Protein AF-A0A2V6YSI6-F1 (afdb_monomer)

Foldseek 3Di:
DDDPVRVVVVVVVVVVVDPDVVVVVVVVVVVVVCLDPVVLVVLQVVVVVVQWHWDWDDDDQQAIKIWIFGHPDPPDPVRTQFIATDRGSSRRSVRRSVSNVVSD

Secondary structure (DSSP, 8-state):
---HHHHHHHHHHHHHH---HHHHHHHHHHHHHHTSHHHHHHHHHHHHTTTEEEEEEEETTTEEEEEEEETTS-S-GGGEEEEEEESSHHHHHHHHHHHHHHH-

Sequence (104 aa):
MLDQRGRLLVAALGFTGCSLPSYDRALHALRSWLDSWAGIGRVAVSMARQGYDLQLTRYDEKGWRATFYTTGTEHSPTSATGTGWERTPWRATQRAAWEALKKA
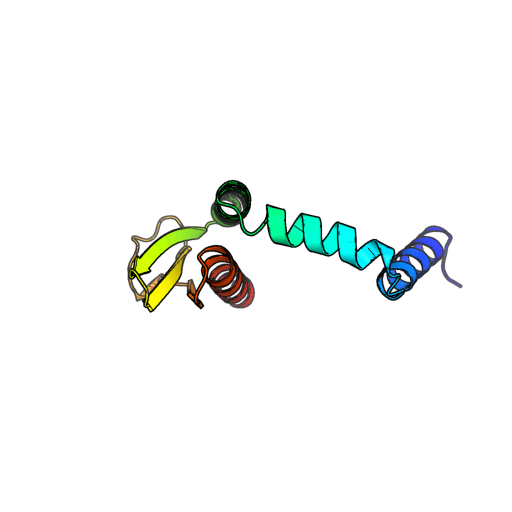
pLDDT: mean 84.57, std 12.94, range [54.16, 97.56]

Radius of gyration: 17.77 Å; Cα contacts (8 Å, |Δi|>4): 135; chains: 1; bounding box: 40×40×48 Å

Mean predicted aligned error: 11.63 Å

Nearest PDB structures (foldseek):
  6az3-assembly1_Z  TM=4.130E-01  e=2.857E+00  Leishmania donovani
  8bi5-assembly1_A  TM=4.846E-01  e=5.003E+00  Homo sapiens

Solvent-accessible surface area (backbone atoms only — not comparable to full-atom values): 5682 Å² total; per-residue (Å²): 132,74,52,77,66,53,51,50,51,53,50,53,55,53,53,73,67,55,90,47,81,70,52,53,58,56,51,47,50,51,52,54,49,38,63,34,74,70,33,44,48,52,52,47,55,55,37,43,76,71,44,27,42,78,50,78,47,79,49,82,92,81,18,18,40,17,36,28,22,45,54,95,53,70,97,41,83,88,43,52,59,7,60,18,76,28,80,42,65,43,57,4,41,52,44,4,50,52,45,27,63,72,73,102

Structure (mmCIF, N/CA/C/O backbone):
data_AF-A0A2V6YSI6-F1
#
_entry.id   AF-A0A2V6YSI6-F1
#
loop_
_atom_site.group_PDB
_atom_site.id
_atom_site.type_symbol
_atom_site.label_atom_id
_atom_site.label_alt_id
_atom_site.label_comp_id
_atom_site.label_asym_id
_atom_site.label_entity_id
_atom_site.label_seq_id
_atom_site.pdbx_PDB_ins_code
_atom_site.Cartn_x
_atom_site.Cartn_y
_atom_site.Cartn_z
_atom_site.occupancy
_atom_site.B_iso_or_equiv
_atom_site.auth_seq_id
_atom_site.auth_comp_id
_atom_site.auth_asym_id
_atom_site.auth_atom_id
_atom_site.pdbx_PDB_model_num
ATOM 1 N N . MET A 1 1 ? 18.305 -17.580 32.341 1.00 63.84 1 MET A N 1
ATOM 2 C CA . MET A 1 1 ? 18.575 -18.704 31.417 1.00 63.84 1 MET A CA 1
ATOM 3 C C . MET A 1 1 ? 17.337 -18.852 30.539 1.00 63.84 1 MET A C 1
ATOM 5 O O . MET A 1 1 ? 16.279 -19.109 31.093 1.00 63.84 1 MET A O 1
ATOM 9 N N . LEU A 1 2 ? 17.409 -18.537 29.238 1.00 65.12 2 LEU A N 1
ATOM 10 C CA . LEU A 1 2 ? 16.221 -18.554 28.367 1.00 65.12 2 LEU A CA 1
ATOM 11 C C . LEU A 1 2 ? 15.707 -19.990 28.197 1.00 65.12 2 LEU A C 1
ATOM 13 O O . LEU A 1 2 ? 16.491 -20.921 27.986 1.00 65.12 2 LEU A O 1
ATOM 17 N N . ASP A 1 3 ? 14.391 -20.158 28.290 1.00 82.00 3 ASP A N 1
ATOM 18 C CA . ASP A 1 3 ? 13.717 -21.425 28.032 1.00 82.00 3 ASP A CA 1
ATOM 19 C C . ASP A 1 3 ? 13.884 -21.848 26.555 1.00 82.00 3 ASP A C 1
ATOM 21 O O . ASP A 1 3 ? 14.511 -21.170 25.735 1.00 82.00 3 ASP A O 1
ATOM 25 N N . GLN A 1 4 ? 13.387 -23.031 26.197 1.00 79.44 4 GLN A N 1
ATOM 26 C CA . GLN A 1 4 ? 13.562 -23.566 24.842 1.00 79.44 4 GLN A CA 1
ATOM 27 C C . GLN A 1 4 ? 12.915 -22.679 23.767 1.00 79.44 4 GLN A C 1
ATOM 29 O O . GLN A 1 4 ? 13.465 -22.533 22.676 1.00 79.44 4 GLN A O 1
ATOM 34 N N . ARG A 1 5 ? 11.788 -22.037 24.091 1.00 71.56 5 ARG A N 1
ATOM 35 C CA . ARG A 1 5 ? 11.096 -21.102 23.196 1.00 71.56 5 ARG A CA 1
ATOM 36 C C . ARG A 1 5 ? 11.864 -19.789 23.046 1.00 71.56 5 ARG A C 1
ATOM 38 O O . ARG A 1 5 ? 12.004 -19.306 21.928 1.00 71.56 5 ARG A O 1
ATOM 45 N N . GLY A 1 6 ? 12.445 -19.269 24.126 1.00 83.00 6 GLY A N 1
ATOM 46 C CA . GLY A 1 6 ? 13.314 -18.096 24.098 1.00 83.00 6 GLY A CA 1
ATOM 47 C C . GLY A 1 6 ? 14.585 -18.325 23.281 1.00 83.00 6 GLY A C 1
ATOM 48 O O . GLY A 1 6 ? 14.971 -17.468 22.491 1.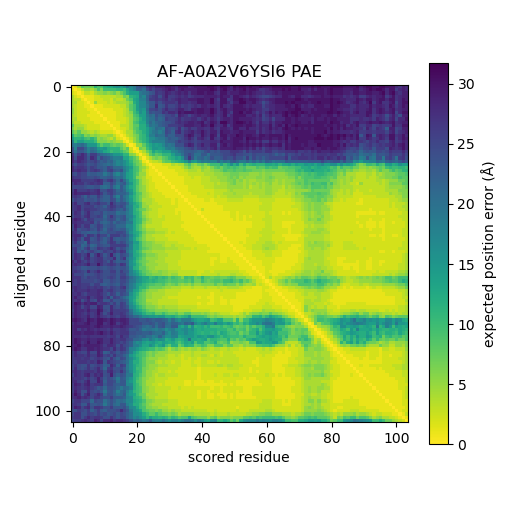00 83.00 6 GLY A O 1
ATOM 49 N N . ARG A 1 7 ? 15.198 -19.511 23.384 1.00 85.38 7 ARG A N 1
ATOM 50 C CA . ARG A 1 7 ? 16.352 -19.885 22.545 1.00 85.38 7 ARG A CA 1
ATOM 51 C C . ARG A 1 7 ? 15.991 -20.011 21.062 1.00 85.38 7 ARG A C 1
ATOM 53 O O . ARG A 1 7 ? 16.776 -19.586 20.219 1.00 85.38 7 ARG A O 1
ATOM 60 N N . LEU A 1 8 ? 14.800 -20.521 20.741 1.00 82.50 8 LEU A N 1
ATOM 61 C CA . LEU A 1 8 ? 14.290 -20.573 19.364 1.00 82.50 8 LEU A CA 1
ATOM 62 C C . LEU A 1 8 ? 14.036 -19.177 18.783 1.00 82.50 8 LEU A C 1
ATOM 64 O O . LEU A 1 8 ? 14.375 -18.926 17.630 1.00 82.50 8 LEU A O 1
ATOM 68 N N . LEU A 1 9 ? 13.489 -18.257 19.580 1.00 78.00 9 LEU A N 1
ATOM 69 C CA . LEU A 1 9 ? 13.215 -16.889 19.140 1.00 78.00 9 LEU A CA 1
ATOM 70 C C . LEU A 1 9 ? 14.514 -16.109 18.875 1.00 78.00 9 LEU A C 1
ATOM 72 O O . LEU A 1 9 ? 14.627 -15.417 17.867 1.00 78.00 9 LEU A O 1
ATOM 76 N N . VAL A 1 10 ? 15.525 -16.290 19.731 1.00 82.25 10 VAL A N 1
ATOM 77 C CA . VAL A 1 10 ? 16.868 -15.718 19.536 1.00 82.25 10 VAL A CA 1
ATOM 78 C C . VAL A 1 10 ? 17.542 -16.292 18.286 1.00 82.25 10 VAL A C 1
ATOM 80 O O . VAL A 1 10 ? 18.139 -15.538 17.522 1.00 82.25 10 VAL A O 1
ATOM 83 N N . ALA A 1 11 ? 17.405 -17.596 18.026 1.00 80.38 11 ALA A N 1
ATOM 84 C CA . ALA A 1 11 ? 17.935 -18.218 16.813 1.00 80.38 11 ALA A CA 1
ATOM 85 C C . ALA A 1 11 ? 17.239 -17.706 15.537 1.00 80.38 11 ALA A C 1
ATOM 87 O O . ALA A 1 11 ? 17.914 -17.415 14.554 1.00 80.38 11 ALA A O 1
ATOM 88 N N . ALA A 1 12 ? 15.912 -17.535 15.557 1.00 76.31 12 ALA A N 1
ATOM 89 C CA . ALA A 1 12 ? 15.153 -16.994 14.428 1.00 76.31 12 ALA A CA 1
ATOM 90 C C . ALA A 1 12 ? 15.523 -15.531 14.122 1.00 76.31 12 ALA A C 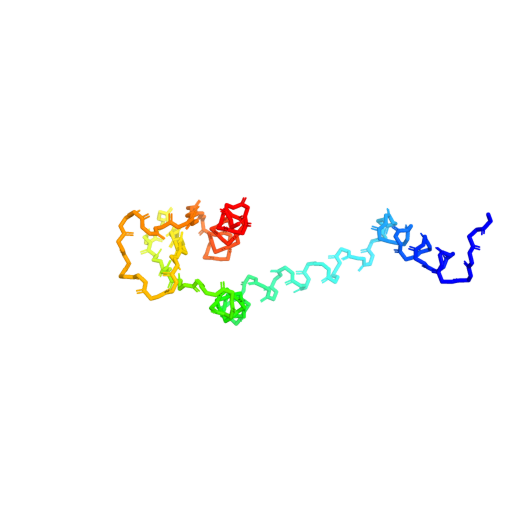1
ATOM 92 O O . ALA A 1 12 ? 15.701 -15.169 12.961 1.00 76.31 12 ALA A O 1
ATOM 93 N N . LEU A 1 13 ? 15.706 -14.710 15.161 1.00 75.94 13 LEU A N 1
ATOM 94 C CA . LEU A 1 13 ? 16.132 -13.314 15.020 1.00 75.94 13 LEU A CA 1
ATOM 95 C C . LEU A 1 13 ? 17.599 -13.194 14.569 1.00 75.94 13 LEU A C 1
ATOM 97 O O . LEU A 1 13 ? 17.924 -12.355 13.728 1.00 75.94 13 LEU A O 1
ATOM 101 N N . GLY A 1 14 ? 18.483 -14.067 15.061 1.00 73.62 14 GLY A N 1
ATOM 102 C CA . GLY A 1 14 ? 19.866 -14.168 14.583 1.00 73.62 14 GLY A CA 1
ATOM 103 C C . GLY A 1 14 ? 19.947 -14.601 13.117 1.00 73.62 14 GLY A C 1
ATOM 104 O O . GLY A 1 14 ? 20.730 -14.043 12.353 1.00 73.62 14 GLY A O 1
ATOM 105 N N . PHE A 1 15 ? 19.073 -15.518 12.693 1.00 65.31 15 PHE A N 1
ATOM 106 C CA . PHE A 1 15 ? 18.968 -15.958 11.302 1.00 65.31 15 PHE A CA 1
ATOM 107 C C . PHE A 1 15 ? 18.494 -14.838 10.367 1.00 65.31 15 PHE A C 1
ATOM 109 O O . PHE A 1 15 ? 19.020 -14.703 9.267 1.00 65.31 15 PHE A O 1
ATOM 116 N N . THR A 1 16 ? 17.575 -13.970 10.810 1.00 63.09 16 THR A N 1
ATOM 117 C CA . THR A 1 16 ? 17.188 -12.777 10.032 1.00 63.09 16 THR A CA 1
ATOM 118 C C . THR A 1 16 ? 18.303 -11.733 9.901 1.00 63.09 16 THR A C 1
ATOM 120 O O . THR A 1 16 ? 18.242 -10.900 9.001 1.00 63.09 16 THR A O 1
ATOM 123 N N . GLY A 1 17 ? 19.326 -11.781 10.764 1.00 58.03 17 GLY A N 1
ATOM 124 C CA . GLY A 1 17 ? 20.530 -10.948 10.663 1.00 58.03 17 GLY A CA 1
ATOM 125 C C . GLY A 1 17 ? 21.616 -11.522 9.743 1.00 58.03 17 GLY A C 1
ATOM 126 O O . GLY A 1 17 ? 22.536 -10.800 9.357 1.00 58.03 17 GLY A O 1
ATOM 127 N N . CYS A 1 18 ? 21.523 -12.800 9.357 1.00 54.16 18 CYS A N 1
ATOM 128 C CA . CYS A 1 18 ? 22.440 -13.416 8.405 1.00 54.16 18 CYS A CA 1
ATOM 129 C C . CYS A 1 18 ? 22.060 -13.019 6.972 1.00 54.16 18 CYS A C 1
ATOM 131 O O . CYS A 1 18 ? 21.232 -13.664 6.331 1.00 54.16 18 CYS A O 1
ATOM 133 N N . SER A 1 19 ? 22.709 -11.981 6.438 1.00 55.22 19 SER A N 1
ATOM 134 C CA . SER A 1 19 ? 22.715 -11.714 4.994 1.00 55.22 19 SER A CA 1
ATOM 135 C C . SER A 1 19 ? 23.408 -12.868 4.265 1.00 55.22 19 SER A C 1
ATOM 137 O O . SER A 1 19 ? 24.631 -12.912 4.146 1.00 55.22 19 SER A O 1
ATOM 139 N N . LEU A 1 20 ? 22.612 -13.829 3.801 1.00 55.62 20 LEU A N 1
ATOM 140 C CA . LEU A 1 20 ? 23.033 -14.895 2.899 1.00 55.62 20 LEU A CA 1
ATOM 141 C C . LEU A 1 20 ? 22.687 -14.492 1.452 1.00 55.62 20 LEU A C 1
ATOM 143 O O . LEU A 1 20 ? 21.574 -14.016 1.217 1.00 55.62 20 LEU A O 1
ATOM 147 N N . PRO A 1 21 ? 23.568 -14.732 0.462 1.00 57.38 21 PRO A N 1
ATOM 148 C CA . PRO A 1 21 ? 23.335 -14.396 -0.954 1.00 57.38 21 PRO A CA 1
ATOM 149 C C . PRO A 1 21 ? 22.029 -14.970 -1.539 1.00 57.38 21 PRO A C 1
ATOM 151 O O . PRO A 1 21 ? 21.481 -14.467 -2.515 1.00 57.38 21 PRO A O 1
ATOM 154 N N . SER A 1 22 ? 21.503 -16.035 -0.936 1.00 54.66 22 SER A N 1
ATOM 155 C CA . SER A 1 2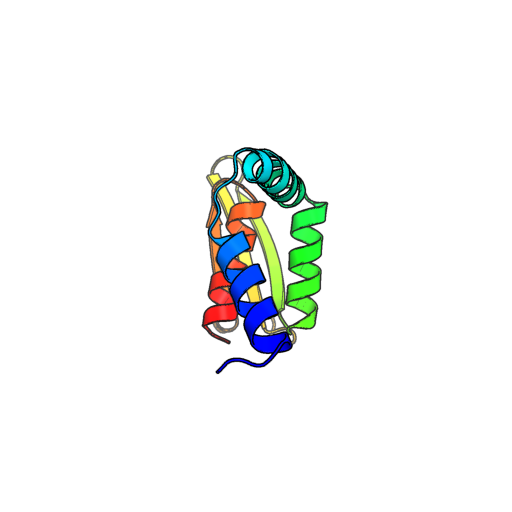2 ? 20.242 -16.688 -1.290 1.00 54.66 22 SER A CA 1
ATOM 156 C C . SER A 1 22 ? 18.989 -15.915 -0.847 1.00 54.66 22 SER A C 1
ATOM 158 O O . SER A 1 22 ? 17.944 -16.059 -1.486 1.00 54.66 22 SER A O 1
ATOM 160 N N . TYR A 1 23 ? 19.081 -15.056 0.177 1.00 55.44 23 TYR A N 1
ATOM 161 C CA . TYR A 1 23 ? 17.995 -14.146 0.561 1.00 55.44 23 TYR A CA 1
ATOM 162 C C . TYR A 1 23 ? 17.763 -13.095 -0.520 1.00 55.44 23 TYR A C 1
ATOM 164 O O . TYR A 1 23 ? 16.631 -12.687 -0.743 1.00 55.44 23 TYR A O 1
ATOM 172 N N . ASP A 1 24 ? 18.816 -12.733 -1.250 1.00 66.12 24 ASP A N 1
ATOM 173 C CA . ASP A 1 24 ? 18.762 -11.715 -2.289 1.00 66.12 24 ASP A CA 1
ATOM 174 C C . ASP A 1 24 ? 17.779 -12.106 -3.396 1.00 66.12 24 ASP A C 1
ATOM 176 O O . ASP A 1 24 ? 16.903 -11.324 -3.740 1.00 66.12 24 ASP A O 1
ATOM 180 N N . ARG A 1 25 ? 17.798 -13.367 -3.865 1.00 78.06 25 ARG A N 1
ATOM 181 C CA . ARG A 1 25 ? 16.858 -13.843 -4.900 1.00 78.06 25 ARG A CA 1
ATOM 182 C C . ARG A 1 25 ? 15.420 -13.949 -4.394 1.00 78.06 25 ARG A C 1
ATOM 184 O O . ARG A 1 25 ? 14.504 -13.563 -5.115 1.00 78.06 25 ARG A O 1
ATOM 191 N N . ALA A 1 26 ? 15.206 -14.482 -3.191 1.00 81.56 26 ALA A N 1
ATOM 192 C CA . ALA A 1 26 ? 13.863 -14.610 -2.620 1.00 81.56 26 ALA A CA 1
ATOM 193 C C . ALA A 1 26 ? 13.256 -13.234 -2.305 1.00 81.56 26 ALA A C 1
ATOM 195 O O . ALA A 1 26 ? 12.087 -12.986 -2.597 1.00 81.56 26 ALA A O 1
ATOM 196 N N . LEU A 1 27 ? 14.069 -12.315 -1.780 1.00 82.06 27 LEU A N 1
ATOM 197 C CA . LEU A 1 27 ? 13.695 -10.930 -1.525 1.00 82.06 27 LEU A CA 1
ATOM 198 C C . LEU A 1 27 ? 13.455 -10.181 -2.838 1.00 82.06 27 LEU A C 1
ATOM 200 O O . LEU A 1 27 ? 12.468 -9.457 -2.936 1.00 82.06 27 LEU A O 1
ATOM 204 N N . HIS A 1 28 ? 14.284 -10.398 -3.864 1.00 84.56 28 HIS A N 1
ATOM 205 C CA . HIS A 1 28 ? 14.041 -9.862 -5.203 1.00 84.56 28 HIS A CA 1
ATOM 206 C C . HIS A 1 28 ? 12.721 -10.372 -5.768 1.00 84.56 28 HIS A C 1
ATOM 208 O O . HIS A 1 28 ? 11.921 -9.570 -6.234 1.00 84.56 28 HIS A O 1
ATOM 214 N N . ALA A 1 29 ? 12.463 -11.679 -5.686 1.00 87.81 29 ALA A N 1
ATOM 215 C CA . ALA A 1 29 ? 11.229 -12.282 -6.173 1.00 87.81 29 ALA A CA 1
ATOM 216 C C . ALA A 1 29 ? 10.005 -11.725 -5.437 1.00 87.81 29 ALA A C 1
ATOM 218 O O . ALA A 1 29 ? 9.018 -11.367 -6.075 1.00 87.81 29 ALA A O 1
ATOM 219 N N . LEU A 1 30 ? 10.088 -11.575 -4.112 1.00 86.06 30 LEU A N 1
ATOM 220 C CA . LEU A 1 30 ? 9.038 -10.953 -3.31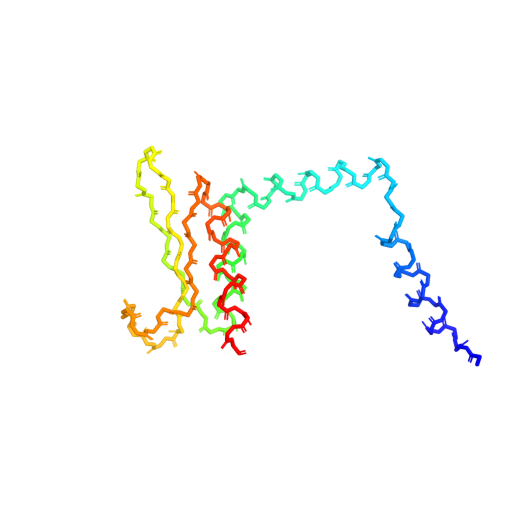2 1.00 86.06 30 LEU A CA 1
ATOM 221 C C . LEU A 1 30 ? 8.817 -9.495 -3.720 1.00 86.06 30 LEU A C 1
ATOM 223 O O . LEU A 1 30 ? 7.676 -9.073 -3.886 1.00 86.06 30 LEU A O 1
ATOM 227 N N . ARG A 1 31 ? 9.892 -8.724 -3.901 1.00 85.50 31 ARG A N 1
ATOM 228 C CA . ARG A 1 31 ? 9.819 -7.307 -4.267 1.00 85.50 31 ARG A CA 1
ATOM 229 C C . ARG A 1 31 ? 9.258 -7.124 -5.673 1.00 85.50 31 ARG A C 1
ATOM 231 O O . ARG A 1 31 ? 8.408 -6.266 -5.855 1.00 85.50 31 ARG A O 1
ATOM 238 N N . SER A 1 32 ? 9.662 -7.963 -6.624 1.00 87.94 32 SER A N 1
ATOM 239 C CA . SER A 1 32 ? 9.113 -8.004 -7.982 1.00 87.94 32 SER A CA 1
ATOM 240 C C . SER A 1 32 ? 7.648 -8.434 -7.999 1.00 87.94 32 SER A C 1
ATOM 242 O O . SER A 1 32 ? 6.855 -7.874 -8.745 1.00 87.94 32 SER A O 1
ATOM 244 N N . TRP A 1 33 ? 7.264 -9.403 -7.166 1.00 90.44 33 TRP A N 1
ATOM 245 C CA . TRP A 1 33 ? 5.872 -9.823 -7.047 1.00 90.44 33 TRP A CA 1
ATOM 246 C C . TRP A 1 33 ? 4.998 -8.739 -6.394 1.00 90.44 33 TRP A C 1
ATOM 248 O O . TRP A 1 33 ? 3.871 -8.508 -6.830 1.00 90.44 33 TRP A O 1
ATOM 258 N N . LEU A 1 34 ? 5.512 -8.042 -5.381 1.00 86.94 34 LEU A N 1
ATOM 259 C CA . LEU A 1 34 ? 4.836 -6.906 -4.759 1.00 86.94 34 LEU A CA 1
ATOM 260 C C . LEU A 1 34 ? 4.743 -5.694 -5.699 1.00 86.94 34 LEU A C 1
ATOM 262 O O . LEU A 1 34 ? 3.720 -5.012 -5.701 1.00 86.94 34 LEU A O 1
ATOM 266 N N . ASP A 1 35 ? 5.751 -5.483 -6.550 1.00 91.50 35 ASP A N 1
ATOM 267 C CA . ASP A 1 35 ? 5.762 -4.496 -7.642 1.00 91.50 35 ASP A CA 1
ATOM 268 C C . ASP A 1 35 ? 4.924 -4.950 -8.854 1.00 91.50 35 ASP A C 1
ATOM 270 O O . ASP A 1 35 ? 5.278 -4.764 -10.016 1.00 91.50 35 ASP A O 1
ATOM 274 N N . SER A 1 36 ? 3.787 -5.585 -8.573 1.00 94.44 36 SER A N 1
ATOM 275 C CA . SER A 1 36 ? 2.772 -5.962 -9.547 1.00 94.44 36 SER A CA 1
ATOM 276 C C . SER A 1 36 ? 1.409 -5.446 -9.099 1.00 94.44 36 SER A C 1
ATOM 278 O O . SER A 1 36 ? 1.177 -5.173 -7.918 1.00 94.44 36 SER A O 1
ATOM 280 N N . TRP A 1 37 ? 0.456 -5.375 -10.027 1.00 96.00 37 TRP A N 1
ATOM 281 C CA . TRP A 1 37 ? -0.920 -4.997 -9.700 1.00 96.00 37 TRP A CA 1
ATOM 282 C C . TRP A 1 37 ? -1.570 -5.924 -8.668 1.00 96.00 37 TRP A C 1
ATOM 284 O O . TRP A 1 37 ? -2.297 -5.456 -7.795 1.00 96.00 37 TRP A O 1
ATOM 294 N N . ALA A 1 38 ? -1.259 -7.223 -8.704 1.00 95.56 38 ALA A N 1
ATOM 295 C CA . ALA A 1 38 ? -1.740 -8.175 -7.706 1.00 95.56 38 ALA A CA 1
ATOM 296 C C . ALA A 1 38 ? -1.134 -7.910 -6.314 1.00 95.56 38 ALA A C 1
ATOM 298 O O . ALA A 1 38 ? -1.829 -8.024 -5.302 1.00 95.56 38 ALA A O 1
ATOM 299 N N . GLY A 1 39 ? 0.147 -7.531 -6.261 1.00 94.31 39 GLY A N 1
ATOM 300 C CA . GLY A 1 39 ? 0.832 -7.128 -5.033 1.00 94.31 39 GLY A CA 1
ATOM 301 C C . GLY A 1 39 ? 0.217 -5.872 -4.414 1.00 94.31 39 GLY A C 1
ATOM 302 O O . GLY A 1 39 ? -0.163 -5.879 -3.242 1.00 94.31 39 GLY A O 1
ATOM 303 N N . ILE A 1 40 ? 0.019 -4.832 -5.228 1.00 95.88 40 ILE A N 1
ATOM 304 C CA . ILE A 1 40 ? -0.665 -3.589 -4.837 1.00 95.88 40 ILE A CA 1
ATOM 305 C C . ILE A 1 40 ? -2.084 -3.883 -4.336 1.00 95.88 40 ILE A C 1
ATOM 307 O O . ILE A 1 40 ? -2.470 -3.403 -3.271 1.00 95.88 40 ILE A O 1
ATOM 311 N N . GLY A 1 41 ? -2.840 -4.725 -5.046 1.00 96.56 41 GLY A N 1
ATOM 312 C CA . GLY A 1 41 ? -4.189 -5.127 -4.646 1.00 96.56 41 GLY A CA 1
ATOM 313 C C . GLY A 1 41 ? -4.226 -5.819 -3.283 1.00 96.56 41 GLY A C 1
ATOM 314 O O . GLY A 1 41 ? -5.110 -5.546 -2.475 1.00 96.56 41 GLY A O 1
ATOM 315 N N . ARG A 1 42 ? -3.234 -6.658 -2.962 1.00 95.75 42 ARG A N 1
ATOM 316 C CA . ARG A 1 42 ? -3.144 -7.277 -1.630 1.00 95.75 42 ARG A CA 1
ATOM 317 C C . ARG A 1 42 ? -2.869 -6.258 -0.529 1.00 95.75 42 ARG A C 1
ATOM 319 O O . ARG A 1 42 ? -3.443 -6.390 0.551 1.00 95.75 42 ARG A O 1
ATOM 326 N N . VAL A 1 43 ? -2.047 -5.240 -0.788 1.00 93.88 43 VAL A N 1
ATOM 327 C CA . VAL A 1 43 ? -1.862 -4.133 0.165 1.00 93.88 43 VAL A CA 1
ATOM 328 C C . VAL A 1 43 ? -3.167 -3.367 0.345 1.00 93.88 43 VAL A C 1
ATOM 330 O O . VAL A 1 43 ? -3.577 -3.160 1.481 1.00 93.88 43 VAL A O 1
ATOM 333 N N . ALA A 1 44 ? -3.860 -3.032 -0.745 1.00 95.75 44 ALA A N 1
ATOM 334 C CA . ALA A 1 44 ? -5.148 -2.345 -0.689 1.00 95.75 44 ALA A CA 1
ATOM 335 C C . ALA A 1 44 ? -6.182 -3.123 0.145 1.00 95.75 44 ALA A C 1
ATOM 337 O O . ALA A 1 44 ? -6.776 -2.561 1.058 1.00 95.75 44 ALA A O 1
ATOM 338 N N . VAL A 1 45 ? -6.329 -4.434 -0.079 1.00 96.69 45 VAL A N 1
ATOM 339 C CA . VAL A 1 45 ? -7.233 -5.292 0.712 1.00 96.69 45 VAL A CA 1
ATOM 340 C C . VAL A 1 45 ? -6.824 -5.346 2.187 1.00 96.69 45 VAL A C 1
ATOM 342 O O . VAL A 1 45 ? -7.677 -5.345 3.072 1.00 96.69 45 VAL A O 1
ATOM 345 N N . SER A 1 46 ? -5.523 -5.398 2.472 1.00 95.25 46 SER A N 1
ATOM 346 C CA . SER A 1 46 ? -5.019 -5.441 3.850 1.00 95.25 46 SER A CA 1
ATOM 347 C C . SER A 1 46 ? -5.240 -4.115 4.581 1.00 95.25 46 SER A C 1
ATOM 349 O O . SER A 1 46 ? -5.557 -4.112 5.765 1.00 95.25 46 SER A O 1
ATOM 351 N N . MET A 1 47 ? -5.106 -2.989 3.881 1.00 95.50 47 MET A N 1
ATOM 352 C CA . MET A 1 47 ? -5.395 -1.652 4.405 1.00 95.50 47 MET A CA 1
ATOM 353 C C . MET A 1 47 ? -6.900 -1.441 4.607 1.00 95.50 47 MET A C 1
ATOM 355 O O . MET A 1 47 ? -7.294 -0.961 5.665 1.00 95.50 47 MET A O 1
ATOM 359 N N . ALA A 1 48 ? -7.746 -1.922 3.692 1.00 94.31 48 ALA A N 1
ATOM 360 C CA . ALA A 1 48 ? -9.202 -1.883 3.851 1.00 94.31 48 ALA A CA 1
ATOM 361 C C . ALA A 1 48 ? -9.669 -2.632 5.110 1.00 94.31 48 ALA A C 1
ATOM 363 O O . ALA A 1 48 ? -10.528 -2.154 5.844 1.00 94.31 48 ALA A O 1
ATOM 364 N N . ARG A 1 49 ? -9.043 -3.773 5.436 1.00 93.62 49 ARG A N 1
ATOM 365 C CA . ARG A 1 49 ? -9.303 -4.500 6.696 1.00 93.62 49 ARG A CA 1
ATOM 366 C C . ARG A 1 49 ? -8.891 -3.730 7.952 1.00 93.62 49 ARG A C 1
ATOM 368 O O . ARG A 1 49 ? -9.390 -4.038 9.027 1.00 93.62 49 ARG A O 1
ATOM 375 N N . GLN A 1 50 ? -7.982 -2.771 7.819 1.00 91.38 50 GLN A N 1
ATOM 376 C CA . GLN A 1 50 ? -7.552 -1.873 8.892 1.00 91.38 50 GLN A CA 1
ATOM 377 C C . GLN A 1 50 ? -8.367 -0.568 8.912 1.00 91.38 50 GLN A C 1
ATOM 379 O O . GLN A 1 50 ? -8.052 0.324 9.690 1.00 91.38 50 GLN A O 1
ATOM 384 N N . GLY A 1 51 ? -9.411 -0.458 8.081 1.00 92.50 51 GLY A N 1
ATOM 385 C CA . GLY A 1 51 ? -10.260 0.727 8.005 1.00 92.50 51 GLY A CA 1
ATOM 386 C C . GLY A 1 51 ? -9.661 1.850 7.166 1.00 92.50 51 GLY A C 1
ATOM 387 O O . GLY A 1 51 ? -9.872 3.013 7.502 1.00 92.50 51 GLY A O 1
ATOM 388 N N . TYR A 1 52 ? -8.915 1.520 6.104 1.00 92.88 52 TYR A N 1
ATOM 389 C CA . TYR A 1 52 ? -8.412 2.504 5.148 1.00 92.88 52 TYR A CA 1
ATOM 390 C C . TYR A 1 52 ? -8.790 2.212 3.693 1.00 92.88 52 TYR A C 1
ATOM 392 O O . TYR A 1 52 ? -8.476 1.144 3.163 1.00 92.88 52 TYR A O 1
ATOM 400 N N . ASP A 1 53 ? -9.321 3.220 3.005 1.00 93.19 53 ASP A N 1
ATOM 401 C CA . ASP A 1 53 ? -9.617 3.193 1.572 1.00 93.19 53 ASP A CA 1
ATOM 402 C C . ASP A 1 53 ? -8.457 3.794 0.762 1.00 93.19 53 ASP A C 1
ATOM 404 O O . ASP A 1 53 ? -7.815 4.759 1.186 1.00 93.19 53 ASP A O 1
ATOM 408 N N . LEU A 1 54 ? -8.162 3.215 -0.410 1.00 94.19 54 LEU A N 1
ATOM 409 C CA . LEU A 1 54 ? -7.056 3.629 -1.282 1.00 94.19 54 LEU A CA 1
ATOM 410 C C . LEU A 1 54 ? -7.555 4.408 -2.503 1.00 94.19 54 LEU A C 1
ATOM 412 O O . LEU A 1 54 ? -8.272 3.864 -3.341 1.00 94.19 54 LEU A O 1
ATOM 416 N N . GLN A 1 55 ? -7.027 5.617 -2.691 1.00 94.94 55 GLN A N 1
ATOM 417 C CA . GLN A 1 55 ? -6.991 6.295 -3.985 1.00 94.94 55 GLN A CA 1
ATOM 418 C C . GLN A 1 55 ? -5.595 6.152 -4.601 1.00 94.94 55 GLN A C 1
ATOM 420 O O . GLN A 1 55 ? -4.601 6.582 -4.012 1.00 94.94 55 GLN A O 1
ATOM 425 N N . LEU A 1 56 ? -5.513 5.587 -5.806 1.00 95.81 56 LEU A N 1
ATOM 426 C CA . LEU A 1 56 ? -4.268 5.471 -6.566 1.00 95.81 56 LEU A CA 1
ATOM 427 C C . LEU A 1 56 ? -4.434 6.127 -7.939 1.00 95.81 56 LEU A C 1
ATOM 429 O O . LEU A 1 56 ? -5.207 5.657 -8.770 1.00 95.81 56 LEU A O 1
ATOM 433 N N . THR A 1 57 ? -3.679 7.197 -8.183 1.00 96.19 57 THR A N 1
ATOM 434 C CA . THR A 1 57 ? -3.804 8.036 -9.381 1.00 96.19 57 THR A CA 1
ATOM 435 C C . THR A 1 57 ? -2.493 8.067 -10.158 1.00 96.19 57 THR A C 1
ATOM 437 O O . THR A 1 57 ? -1.433 8.358 -9.595 1.00 96.19 57 THR A O 1
ATOM 440 N N . ARG A 1 58 ? -2.566 7.802 -11.468 1.00 95.81 58 ARG A N 1
ATOM 441 C CA . ARG A 1 58 ? -1.445 7.971 -12.403 1.00 95.81 58 ARG A CA 1
ATOM 442 C C . ARG A 1 58 ? -1.425 9.392 -12.956 1.00 95.81 58 ARG A C 1
ATOM 444 O O . ARG A 1 58 ? -2.456 9.895 -13.386 1.00 95.81 58 ARG A O 1
ATOM 451 N N . TYR A 1 59 ? -0.242 9.987 -13.017 1.00 93.62 59 TYR A N 1
ATOM 452 C CA . TYR A 1 59 ? 0.018 11.268 -13.670 1.00 93.62 59 TYR A CA 1
ATO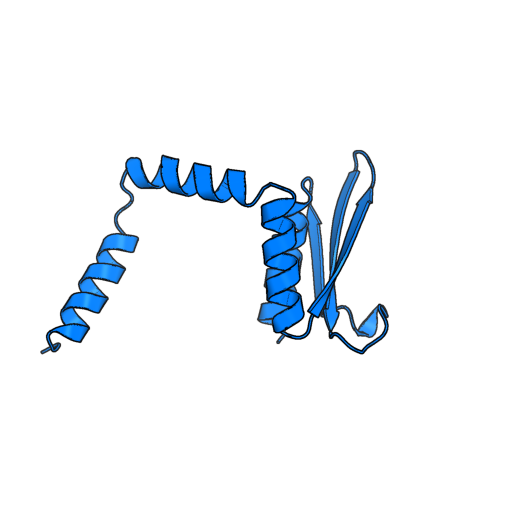M 453 C C . TYR A 1 59 ? 1.033 11.067 -14.801 1.00 93.62 59 TYR A C 1
ATOM 455 O O . TYR A 1 59 ? 2.167 11.534 -14.711 1.00 93.62 59 TYR A O 1
ATOM 463 N N . ASP A 1 60 ? 0.644 10.313 -15.832 1.00 89.94 60 ASP A N 1
ATOM 464 C CA . ASP A 1 60 ? 1.455 9.971 -17.010 1.00 89.94 60 ASP A CA 1
ATOM 465 C C . ASP A 1 60 ? 2.922 9.640 -16.684 1.00 89.94 60 ASP A C 1
ATOM 467 O O . ASP A 1 60 ? 3.197 8.688 -15.946 1.00 89.94 60 ASP A O 1
ATOM 471 N N . GLU A 1 61 ? 3.863 10.408 -17.235 1.00 89.38 61 GLU A N 1
ATOM 472 C CA . GLU A 1 61 ? 5.304 10.260 -17.020 1.00 89.38 61 GLU A CA 1
ATOM 473 C C . GLU A 1 61 ? 5.788 10.871 -15.702 1.00 89.38 61 GLU A C 1
ATOM 475 O O . GLU A 1 61 ? 6.917 10.613 -15.284 1.00 89.38 61 GLU A O 1
ATOM 480 N N . LYS A 1 62 ? 4.962 11.682 -15.032 1.00 91.12 62 LYS A N 1
ATOM 481 C CA . LYS A 1 62 ? 5.332 12.382 -13.793 1.00 91.12 62 LYS A CA 1
ATOM 482 C C . LYS A 1 62 ? 5.359 11.429 -12.600 1.00 91.12 62 LYS A C 1
ATOM 484 O O . LYS A 1 62 ? 6.171 11.621 -11.695 1.00 91.12 62 LYS A O 1
ATOM 489 N N . GLY A 1 63 ? 4.539 10.378 -12.626 1.00 95.25 63 GLY A N 1
ATOM 490 C CA . GLY A 1 63 ? 4.552 9.306 -11.634 1.00 95.25 63 GLY A CA 1
ATOM 491 C C . GLY A 1 63 ? 3.167 8.959 -11.106 1.00 95.25 63 GLY A C 1
ATOM 492 O O . GLY A 1 63 ? 2.163 9.059 -11.814 1.00 95.25 63 GLY A O 1
ATOM 493 N N . TRP A 1 64 ? 3.135 8.515 -9.855 1.00 97.56 64 TRP A N 1
ATOM 494 C CA . TRP A 1 64 ? 1.956 7.989 -9.184 1.00 97.56 64 TRP A CA 1
ATOM 495 C C . TRP A 1 64 ? 1.761 8.660 -7.836 1.00 97.56 64 TRP A C 1
ATOM 497 O O . TRP A 1 64 ? 2.718 8.830 -7.079 1.00 97.56 64 TRP A O 1
ATOM 507 N N . ARG A 1 65 ? 0.501 8.964 -7.515 1.00 97.00 65 ARG A N 1
ATOM 508 C CA . ARG A 1 65 ? 0.078 9.350 -6.171 1.00 97.00 65 ARG A CA 1
ATOM 509 C C . ARG A 1 65 ? -0.780 8.249 -5.576 1.00 97.00 65 ARG A C 1
ATOM 511 O O . ARG A 1 65 ? -1.790 7.887 -6.170 1.00 97.00 65 ARG A O 1
ATOM 518 N N . ALA A 1 66 ? -0.410 7.773 -4.397 1.00 97.19 66 ALA A N 1
ATOM 519 C CA . ALA A 1 66 ? -1.279 6.968 -3.554 1.00 97.19 66 ALA A CA 1
ATOM 520 C C . ALA A 1 66 ? -1.724 7.800 -2.353 1.00 97.19 66 ALA A C 1
ATOM 522 O O . ALA A 1 66 ? -0.935 8.560 -1.786 1.00 97.19 66 ALA A O 1
ATOM 523 N N . THR A 1 67 ? -2.980 7.665 -1.958 1.00 95.69 67 THR A N 1
ATOM 524 C CA . THR A 1 67 ? -3.524 8.313 -0.767 1.00 95.69 67 THR A CA 1
ATOM 525 C C . THR A 1 67 ? -4.451 7.336 -0.057 1.00 95.69 67 THR A C 1
ATOM 527 O O . THR A 1 67 ? -5.346 6.778 -0.686 1.00 95.69 67 THR A O 1
ATOM 530 N N . PHE A 1 68 ? -4.202 7.109 1.232 1.00 94.44 68 PHE A N 1
ATOM 531 C CA . PHE A 1 68 ? -5.057 6.316 2.108 1.00 94.44 68 PHE A CA 1
ATOM 532 C C . PHE A 1 68 ? -5.889 7.233 2.994 1.00 94.44 68 PHE A C 1
ATOM 534 O O . PHE A 1 68 ? -5.359 8.173 3.595 1.00 94.44 68 PHE A O 1
ATOM 541 N N . TYR A 1 69 ? -7.172 6.920 3.086 1.00 91.25 69 TYR A N 1
ATOM 542 C CA . TYR A 1 69 ? -8.167 7.652 3.859 1.00 91.25 69 TYR A CA 1
ATOM 543 C C . TYR A 1 69 ? -8.803 6.713 4.865 1.00 91.25 69 TYR A C 1
ATOM 545 O O . TYR A 1 69 ? -8.944 5.534 4.563 1.00 91.25 69 TYR A O 1
ATOM 553 N N . THR A 1 70 ? -9.211 7.203 6.030 1.00 88.94 70 THR A N 1
ATOM 554 C CA . THR A 1 70 ? -10.039 6.402 6.939 1.00 88.94 70 THR A CA 1
ATOM 555 C C . THR A 1 70 ? -11.352 6.014 6.254 1.00 88.94 70 THR A C 1
ATOM 557 O O . THR A 1 70 ? -12.054 6.869 5.708 1.00 88.94 70 THR A O 1
ATOM 560 N N . THR A 1 71 ? -11.688 4.727 6.262 1.00 85.44 71 THR A N 1
ATOM 561 C CA . THR A 1 71 ? -12.924 4.202 5.673 1.00 85.44 71 THR A CA 1
ATOM 562 C C . THR A 1 71 ? -14.140 4.817 6.368 1.00 85.44 71 THR A C 1
ATOM 564 O O . THR A 1 71 ? -14.157 4.989 7.587 1.00 85.44 71 THR A O 1
ATOM 567 N N . GLY A 1 72 ? -15.179 5.148 5.598 1.00 77.12 72 GLY A N 1
ATOM 568 C CA . GLY A 1 72 ? -16.430 5.720 6.120 1.00 77.12 72 GLY A CA 1
ATOM 569 C C . GLY A 1 72 ? -16.425 7.244 6.289 1.00 77.12 72 GLY A C 1
ATOM 570 O O . GLY A 1 72 ? -17.483 7.836 6.482 1.00 77.12 72 GLY A O 1
ATOM 571 N N . THR A 1 73 ? -15.273 7.897 6.138 1.00 67.88 73 THR A N 1
ATOM 572 C CA . THR A 1 73 ? -15.205 9.320 5.779 1.00 67.88 73 THR A CA 1
ATOM 573 C C . THR A 1 73 ? -15.121 9.436 4.264 1.00 67.88 73 THR A C 1
ATOM 575 O O . THR A 1 73 ? -14.374 8.688 3.639 1.00 67.88 73 THR A O 1
ATOM 578 N N . GLU A 1 74 ? -15.843 10.383 3.657 1.00 67.75 74 GLU A N 1
ATOM 579 C CA . GLU A 1 74 ? -15.604 10.739 2.252 1.00 67.75 74 GLU A CA 1
ATOM 580 C C . GLU A 1 74 ? -14.102 10.992 2.028 1.00 67.75 74 GLU A C 1
ATOM 582 O O . GLU A 1 74 ? -13.396 11.354 2.978 1.00 67.75 74 GLU A O 1
ATOM 587 N N . HIS A 1 75 ? -13.619 10.815 0.790 1.00 69.31 75 HIS A N 1
ATOM 588 C CA . HIS A 1 75 ? -12.231 11.068 0.356 1.00 69.31 75 HIS A CA 1
ATOM 589 C C . HIS A 1 75 ? -11.857 12.571 0.426 1.00 69.31 75 HIS A C 1
ATOM 591 O O . HIS A 1 75 ? -11.375 13.178 -0.533 1.00 69.31 75 HIS A O 1
ATOM 597 N N . SER A 1 76 ? -12.110 13.178 1.579 1.00 61.81 76 SER A N 1
ATOM 598 C CA . SER A 1 76 ? -11.884 14.558 1.950 1.00 61.81 76 SER A CA 1
ATOM 599 C C . SER A 1 76 ? -10.400 14.783 2.248 1.00 61.81 76 SER A C 1
ATOM 601 O O . SER A 1 76 ? -9.726 13.912 2.798 1.00 61.81 76 SER A O 1
ATOM 603 N N . PRO A 1 77 ? -9.852 15.971 1.954 1.00 59.62 77 PRO A N 1
ATOM 604 C CA . PRO A 1 77 ? -8.451 16.277 2.246 1.00 59.62 77 PRO A CA 1
ATOM 605 C C . PRO A 1 77 ? -8.069 16.113 3.725 1.00 59.62 77 PRO A C 1
ATOM 607 O O . PRO A 1 77 ? -6.938 15.752 4.028 1.00 59.62 77 PRO A O 1
ATOM 610 N N . THR A 1 78 ? -9.007 16.350 4.644 1.00 64.19 78 THR A N 1
ATOM 611 C CA . THR A 1 78 ? -8.817 16.227 6.098 1.00 64.19 78 THR A CA 1
ATOM 612 C C . THR A 1 78 ? -8.846 14.787 6.611 1.00 64.19 78 THR A C 1
ATOM 614 O O . THR A 1 78 ? -8.322 14.538 7.692 1.00 64.19 78 THR A O 1
ATOM 617 N N . SER A 1 79 ? -9.412 13.839 5.855 1.00 63.66 79 SER A N 1
ATOM 618 C CA . SER A 1 79 ? -9.419 12.407 6.194 1.00 63.66 79 SER A CA 1
ATOM 619 C C . SER A 1 79 ? -8.241 11.640 5.581 1.00 63.66 79 SER A C 1
ATOM 621 O O . SER A 1 79 ? -8.071 10.451 5.849 1.00 63.66 79 SER A O 1
ATOM 623 N N . ALA A 1 80 ? -7.395 12.302 4.781 1.00 75.62 80 ALA A N 1
ATOM 624 C CA . ALA A 1 80 ? -6.189 11.703 4.221 1.00 75.62 80 ALA A CA 1
ATOM 625 C C . ALA A 1 80 ? -5.160 11.417 5.328 1.00 75.62 80 ALA A C 1
ATOM 627 O O . ALA A 1 80 ? -4.489 12.316 5.836 1.00 75.62 80 ALA A O 1
ATOM 628 N N . THR A 1 81 ? -5.002 10.146 5.686 1.00 81.38 81 THR A N 1
ATOM 629 C CA . THR A 1 81 ? -4.090 9.715 6.753 1.00 81.38 81 THR A CA 1
ATOM 630 C C . THR A 1 81 ? -2.665 9.546 6.224 1.00 81.38 81 THR A C 1
ATOM 632 O O . THR A 1 81 ? -1.698 10.009 6.836 1.00 81.38 81 THR A O 1
ATOM 635 N N . GLY A 1 82 ? -2.521 8.948 5.038 1.00 90.81 82 GLY A N 1
ATOM 636 C CA . GLY A 1 82 ? -1.226 8.694 4.405 1.00 90.81 82 GLY A CA 1
ATOM 637 C C . GLY A 1 82 ? -1.214 9.076 2.932 1.00 90.81 82 GLY A C 1
ATOM 638 O O . GLY A 1 82 ? -2.176 8.831 2.211 1.00 90.81 82 GLY A O 1
ATOM 639 N N . THR A 1 83 ? -0.113 9.662 2.461 1.00 93.62 83 THR A N 1
ATOM 640 C CA . THR A 1 83 ? 0.075 10.028 1.050 1.00 93.62 83 THR A CA 1
ATOM 641 C C . THR A 1 83 ? 1.494 9.715 0.592 1.00 93.62 83 THR A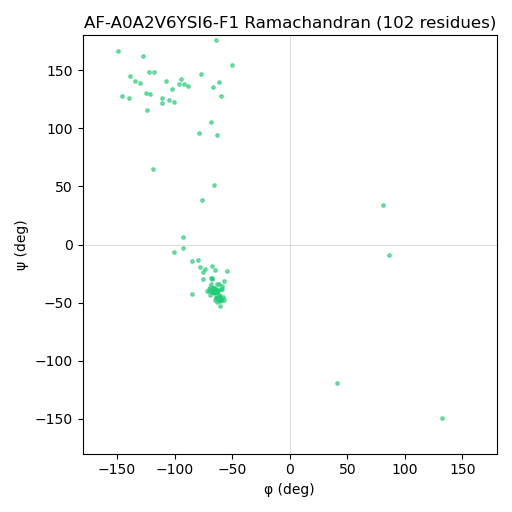 C 1
ATOM 643 O O . THR A 1 83 ? 2.449 9.823 1.362 1.00 93.62 83 THR A O 1
ATOM 646 N N . GLY A 1 84 ? 1.637 9.304 -0.664 1.00 94.69 84 GLY A N 1
ATOM 647 C CA . GLY A 1 84 ? 2.915 8.952 -1.264 1.00 94.69 84 GLY A CA 1
ATOM 648 C C . GLY A 1 84 ? 2.950 9.324 -2.739 1.00 94.69 84 GLY A C 1
ATOM 649 O O . GLY A 1 84 ? 2.063 8.930 -3.494 1.00 94.69 84 GLY A O 1
ATOM 650 N N . TRP A 1 85 ? 3.985 10.063 -3.143 1.00 96.44 85 TRP A N 1
ATOM 651 C CA . TRP A 1 85 ? 4.298 10.347 -4.543 1.00 96.44 85 TRP A CA 1
ATOM 652 C C . TRP A 1 85 ? 5.581 9.633 -4.941 1.00 96.44 85 TRP A C 1
ATOM 654 O O . TRP A 1 85 ? 6.625 9.878 -4.341 1.00 96.44 85 TRP A O 1
ATOM 664 N N . GLU A 1 86 ? 5.520 8.771 -5.951 1.00 96.62 86 GLU A N 1
ATOM 665 C CA . GLU A 1 86 ? 6.678 8.000 -6.407 1.00 96.62 86 GLU A CA 1
ATOM 666 C C . GLU A 1 86 ? 6.600 7.703 -7.911 1.00 96.62 86 GLU A C 1
ATOM 668 O O . GLU A 1 86 ? 5.560 7.839 -8.556 1.00 96.62 86 GLU A O 1
ATOM 673 N N . ARG A 1 87 ? 7.720 7.257 -8.488 1.00 94.31 87 ARG A N 1
ATOM 674 C CA . ARG A 1 87 ? 7.806 6.895 -9.916 1.00 94.31 87 ARG A CA 1
ATOM 675 C C . ARG A 1 87 ? 7.000 5.645 -10.276 1.00 94.31 87 ARG A C 1
ATOM 677 O O . ARG A 1 87 ? 6.563 5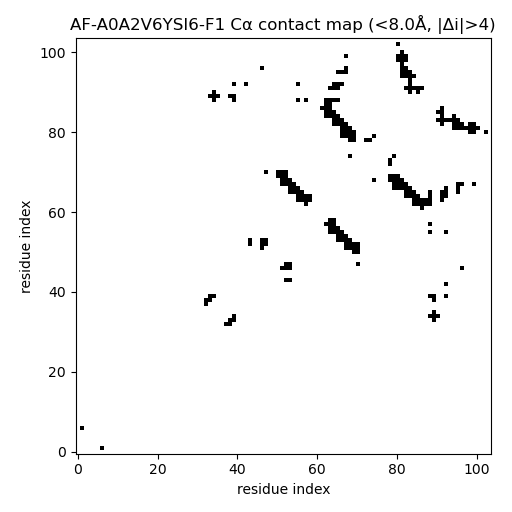.529 -11.417 1.00 94.31 87 ARG A O 1
ATOM 684 N N . THR A 1 88 ? 6.815 4.717 -9.335 1.00 93.19 88 THR A N 1
ATOM 685 C CA . THR A 1 88 ? 6.075 3.465 -9.553 1.00 93.19 88 THR A CA 1
ATOM 686 C C . THR A 1 88 ? 4.846 3.397 -8.644 1.00 93.19 88 THR A C 1
ATOM 688 O O . THR A 1 88 ? 4.888 3.919 -7.523 1.00 93.19 88 THR A O 1
ATOM 691 N N . PRO A 1 89 ? 3.756 2.742 -9.086 1.00 94.44 89 PRO A N 1
ATOM 692 C CA . PRO A 1 89 ? 2.536 2.640 -8.286 1.00 94.44 89 PRO A CA 1
ATOM 693 C C . PRO A 1 89 ? 2.777 1.869 -6.982 1.00 94.44 89 PRO A C 1
ATOM 695 O O . PRO A 1 89 ? 2.225 2.221 -5.940 1.00 94.44 89 PRO A O 1
ATOM 698 N N . TRP A 1 90 ? 3.658 0.866 -7.014 1.00 94.50 90 TRP A N 1
ATOM 699 C CA . TRP A 1 90 ? 4.067 0.096 -5.842 1.00 94.50 90 TRP A CA 1
ATOM 700 C C . TRP A 1 90 ? 4.719 0.962 -4.769 1.00 94.50 90 TRP A C 1
ATOM 702 O O . TRP A 1 90 ? 4.274 0.960 -3.623 1.00 94.50 90 TRP A O 1
ATOM 712 N N . ARG A 1 91 ? 5.739 1.746 -5.141 1.00 93.81 91 ARG A N 1
ATOM 713 C CA . ARG A 1 91 ? 6.448 2.608 -4.188 1.00 93.81 91 ARG A CA 1
ATOM 714 C C . ARG A 1 91 ? 5.522 3.677 -3.615 1.00 93.81 91 ARG A C 1
ATOM 716 O O . ARG A 1 91 ? 5.569 3.923 -2.413 1.00 93.81 91 ARG A O 1
ATOM 723 N N . ALA A 1 92 ? 4.651 4.257 -4.447 1.00 96.81 92 ALA A N 1
ATOM 724 C CA . ALA A 1 92 ? 3.671 5.244 -3.998 1.00 96.81 92 ALA A CA 1
ATOM 725 C C . ALA A 1 92 ? 2.737 4.630 -2.946 1.00 96.81 92 ALA A C 1
ATOM 727 O O . ALA A 1 92 ? 2.574 5.188 -1.861 1.00 96.81 92 ALA A O 1
ATOM 728 N N . THR A 1 93 ? 2.198 3.441 -3.236 1.00 96.75 93 THR A N 1
ATOM 729 C CA . THR A 1 93 ? 1.296 2.705 -2.337 1.00 96.75 93 THR A CA 1
ATOM 730 C C . THR A 1 93 ? 1.992 2.312 -1.036 1.00 96.75 93 THR A C 1
ATOM 732 O O . THR A 1 93 ? 1.438 2.543 0.034 1.00 96.75 93 THR A O 1
ATOM 735 N N . GLN A 1 94 ? 3.218 1.780 -1.094 1.00 94.44 94 GLN A N 1
ATOM 736 C CA . GLN A 1 94 ? 3.990 1.437 0.105 1.00 94.44 94 GLN A CA 1
ATOM 737 C C . GLN A 1 94 ? 4.234 2.648 0.996 1.00 94.44 94 GLN A C 1
ATOM 739 O O . GLN A 1 94 ? 4.024 2.576 2.205 1.00 94.44 94 GLN A O 1
ATOM 744 N N . ARG A 1 95 ? 4.671 3.758 0.397 1.00 95.06 95 ARG A N 1
ATOM 745 C CA . ARG A 1 95 ? 4.951 4.992 1.125 1.00 95.06 95 ARG A CA 1
ATOM 746 C C . ARG A 1 95 ? 3.693 5.525 1.804 1.00 95.06 95 ARG A C 1
ATOM 748 O O . ARG A 1 95 ? 3.730 5.826 2.991 1.00 95.06 95 ARG A O 1
ATOM 755 N N . ALA A 1 96 ? 2.581 5.591 1.073 1.00 96.25 96 ALA A N 1
ATOM 756 C CA . ALA A 1 96 ? 1.311 6.052 1.620 1.00 96.25 96 ALA A CA 1
ATOM 757 C C . ALA A 1 96 ? 0.793 5.131 2.738 1.00 96.25 96 ALA A C 1
ATOM 759 O O . ALA A 1 96 ? 0.317 5.630 3.753 1.00 96.25 96 ALA A O 1
ATOM 760 N N . ALA A 1 97 ? 0.911 3.807 2.576 1.00 94.81 97 ALA A N 1
ATOM 761 C CA . ALA A 1 97 ? 0.491 2.837 3.588 1.00 94.81 97 ALA A CA 1
ATOM 762 C C . ALA A 1 97 ? 1.322 2.972 4.869 1.00 94.81 97 ALA A C 1
ATOM 764 O O . ALA A 1 97 ? 0.771 3.020 5.963 1.00 94.81 97 ALA A O 1
ATOM 765 N N . TRP A 1 98 ? 2.643 3.091 4.732 1.00 94.00 98 TRP A N 1
ATOM 766 C CA . TRP A 1 98 ? 3.545 3.300 5.862 1.00 94.00 98 TRP A CA 1
ATOM 767 C C . TRP A 1 98 ? 3.218 4.585 6.632 1.00 94.00 98 TRP A C 1
ATOM 769 O O . TRP A 1 98 ? 3.117 4.562 7.855 1.00 94.00 98 TRP A O 1
ATOM 779 N N . GLU A 1 99 ? 3.002 5.694 5.920 1.00 94.12 99 GLU A N 1
ATOM 780 C CA . GLU A 1 99 ? 2.604 6.966 6.531 1.00 94.12 99 GLU A CA 1
ATOM 781 C C . GLU A 1 99 ? 1.251 6.877 7.248 1.00 94.12 99 GLU A C 1
ATOM 783 O O . GLU A 1 99 ? 1.109 7.438 8.333 1.00 94.12 99 GLU A O 1
ATOM 788 N N . ALA A 1 100 ? 0.275 6.162 6.678 1.00 91.38 100 ALA A N 1
ATOM 789 C CA . ALA A 1 100 ? -1.027 5.963 7.311 1.00 91.38 100 ALA A CA 1
ATOM 790 C C . ALA A 1 100 ? -0.907 5.150 8.610 1.00 91.38 100 ALA A C 1
ATOM 792 O O . ALA A 1 100 ? -1.406 5.580 9.644 1.00 91.38 100 ALA A O 1
ATOM 793 N N . LEU A 1 101 ? -0.179 4.029 8.580 1.00 89.56 101 LEU A N 1
ATOM 794 C CA . LEU A 1 101 ? -0.012 3.143 9.738 1.00 89.56 101 LEU A CA 1
ATOM 795 C C . LEU A 1 101 ? 0.794 3.775 10.878 1.00 89.56 101 LEU A C 1
ATOM 797 O O . LEU A 1 101 ? 0.581 3.430 12.033 1.00 89.56 101 LEU A O 1
ATOM 801 N N . LYS A 1 102 ? 1.717 4.699 10.584 1.00 87.75 102 LYS A N 1
ATOM 802 C CA . LYS A 1 102 ? 2.469 5.421 11.626 1.00 87.75 102 LYS A CA 1
ATOM 803 C C . LYS A 1 102 ? 1.648 6.469 12.373 1.00 87.75 102 LYS A C 1
ATOM 805 O O . LYS A 1 102 ? 2.082 6.906 13.435 1.00 87.75 102 LYS A O 1
ATOM 810 N N . LYS A 1 103 ? 0.551 6.938 11.781 1.00 75.25 103 LYS A N 1
ATOM 811 C CA . LYS A 1 103 ? -0.331 7.960 12.362 1.00 75.25 103 LYS A CA 1
ATOM 812 C C . LYS A 1 103 ? -1.592 7.367 12.994 1.00 75.25 103 LYS A C 1
ATOM 814 O O . LYS A 1 103 ? -2.370 8.131 13.559 1.00 75.25 103 LYS A O 1
ATOM 819 N N . ALA A 1 104 ? -1.792 6.059 12.831 1.00 64.25 104 ALA A N 1
ATOM 820 C CA . ALA A 1 104 ? -2.847 5.281 13.465 1.00 64.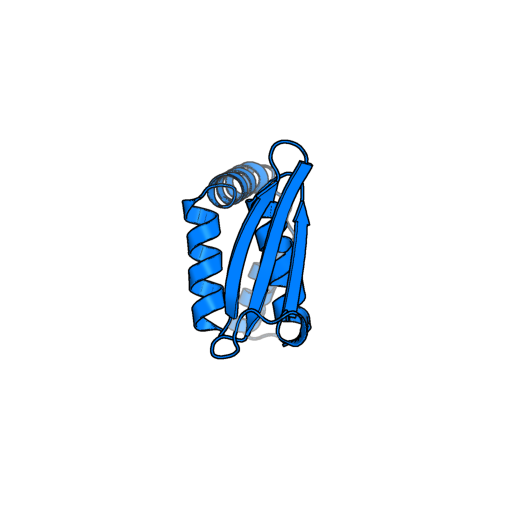25 104 ALA A CA 1
ATOM 821 C C . ALA A 1 104 ? -2.601 5.119 14.971 1.00 64.25 104 ALA A C 1
ATOM 823 O O . ALA A 1 104 ? -1.414 5.069 15.374 1.00 64.25 104 ALA A O 1
#